Protein AF-A0A927PAG2-F1 (afdb_monomer_lite)

Radius of gyration: 17.18 Å; chains: 1; bounding box: 37×50×42 Å

Structure (mmCIF, N/CA/C/O backbone):
data_AF-A0A927PAG2-F1
#
_entry.id   AF-A0A927PAG2-F1
#
loop_
_atom_site.group_PDB
_atom_site.id
_atom_site.type_symbol
_atom_site.label_atom_id
_atom_site.label_alt_id
_atom_site.label_comp_id
_atom_site.label_asym_id
_atom_site.label_entity_id
_atom_site.label_seq_id
_atom_site.pdbx_PDB_ins_code
_atom_site.Cartn_x
_atom_site.Cartn_y
_atom_site.Cartn_z
_atom_site.occupancy
_atom_site.B_iso_or_equiv
_atom_site.auth_seq_id
_atom_site.auth_comp_id
_atom_site.auth_asym_id
_atom_site.auth_atom_id
_atom_site.pdbx_PDB_model_num
ATOM 1 N N . MET A 1 1 ? -18.375 38.732 17.993 1.00 46.22 1 MET A N 1
ATOM 2 C CA . MET A 1 1 ? -18.630 37.890 16.805 1.00 46.22 1 MET A CA 1
ATOM 3 C C . MET A 1 1 ? -19.166 36.560 17.308 1.00 46.22 1 MET A C 1
ATOM 5 O O . MET A 1 1 ? -18.571 36.060 18.254 1.00 46.22 1 MET A O 1
ATOM 9 N N . PRO A 1 2 ? -20.287 36.028 16.794 1.00 47.12 2 PRO A N 1
ATOM 10 C CA . PRO A 1 2 ? -20.729 34.692 17.187 1.00 47.12 2 PRO A CA 1
ATOM 11 C C . PRO A 1 2 ? -19.683 33.668 16.724 1.00 47.12 2 PRO A C 1
ATOM 13 O O . PRO A 1 2 ? -19.288 33.690 15.557 1.00 47.12 2 PRO A O 1
ATOM 16 N N . SER A 1 3 ? -19.194 32.823 17.635 1.00 44.41 3 SER A N 1
ATOM 17 C CA . SER A 1 3 ? -18.311 31.715 17.271 1.00 44.41 3 SER A CA 1
ATOM 18 C C . SER A 1 3 ? -19.148 30.640 16.580 1.00 44.41 3 SER A C 1
ATOM 20 O O . SER A 1 3 ? -20.157 30.169 17.104 1.00 44.41 3 SER A O 1
ATOM 22 N N . VAL A 1 4 ? -18.775 30.293 15.351 1.00 51.62 4 VAL A N 1
ATOM 23 C CA . VAL A 1 4 ? -19.370 29.160 14.642 1.00 51.62 4 VAL A CA 1
ATOM 24 C C . VAL A 1 4 ? -18.601 27.922 15.080 1.00 51.62 4 VAL A C 1
ATOM 26 O O . VAL A 1 4 ? -17.469 27.709 14.656 1.00 51.62 4 VAL A O 1
ATOM 29 N N . THR A 1 5 ? -19.196 27.112 15.953 1.00 48.25 5 THR A N 1
ATOM 30 C CA . THR A 1 5 ? -18.641 25.802 16.298 1.00 48.25 5 THR A CA 1
ATOM 31 C C . THR A 1 5 ? -18.959 24.825 15.170 1.00 48.25 5 THR A C 1
ATOM 33 O O . THR A 1 5 ? -20.115 24.455 14.968 1.00 48.25 5 THR A O 1
ATOM 36 N N . PHE A 1 6 ? -17.939 24.408 14.420 1.00 51.38 6 PHE A N 1
ATOM 37 C CA . PHE A 1 6 ? -18.077 23.314 13.462 1.00 51.38 6 PHE A CA 1
ATOM 38 C C . PHE A 1 6 ? -18.292 22.004 14.226 1.00 51.38 6 PHE A C 1
ATOM 40 O O . PHE A 1 6 ? -17.415 21.556 14.964 1.00 51.38 6 PHE A O 1
ATOM 47 N N . ILE A 1 7 ? -19.466 21.398 14.056 1.00 54.44 7 ILE A N 1
ATOM 48 C CA . ILE A 1 7 ? -19.742 20.033 14.498 1.00 54.44 7 ILE A CA 1
ATOM 49 C C . ILE A 1 7 ? -19.591 19.157 13.251 1.00 54.44 7 ILE A C 1
ATOM 51 O O . ILE A 1 7 ? -20.403 19.293 12.331 1.00 54.44 7 ILE A O 1
ATOM 55 N N . PRO A 1 8 ? -18.563 18.293 13.169 1.00 51.72 8 PRO A N 1
ATOM 56 C CA . PRO A 1 8 ? -18.460 17.334 12.080 1.00 51.72 8 PRO A CA 1
ATOM 57 C C . PRO A 1 8 ? -19.728 16.481 12.048 1.00 51.72 8 PRO A C 1
ATOM 59 O O . PRO A 1 8 ? -20.196 16.036 13.096 1.00 51.72 8 PRO A O 1
ATOM 62 N N . ALA A 1 9 ? -20.281 16.233 10.860 1.00 52.88 9 ALA A N 1
ATOM 63 C CA . ALA A 1 9 ? -21.516 15.459 10.724 1.00 52.88 9 ALA A CA 1
ATOM 64 C C . ALA A 1 9 ? -21.400 14.042 11.326 1.00 52.88 9 ALA A C 1
ATOM 66 O O . ALA A 1 9 ? -22.413 13.463 11.713 1.00 52.88 9 ALA A O 1
ATOM 67 N N . LYS A 1 10 ? -20.175 13.500 11.412 1.00 56.06 10 LYS A N 1
ATOM 68 C CA . LYS A 1 10 ? -19.829 12.213 12.028 1.00 56.06 10 LYS A CA 1
ATOM 69 C C . LYS A 1 10 ? -18.430 12.300 12.664 1.00 56.06 10 LYS A C 1
ATOM 71 O O . LYS A 1 10 ? -17.603 13.068 12.165 1.00 56.06 10 LYS A O 1
ATOM 76 N N . PRO A 1 11 ? -18.141 11.565 13.754 1.00 55.91 11 PRO A N 1
ATOM 77 C CA . PRO A 1 11 ? -16.798 11.518 14.323 1.00 55.91 11 PRO A CA 1
ATOM 78 C C . PRO A 1 11 ? -15.784 11.062 13.264 1.00 55.91 11 PRO A C 1
ATOM 80 O O . PRO A 1 11 ? -16.007 10.091 12.550 1.00 55.91 11 PRO A O 1
ATOM 83 N N . HIS A 1 12 ? -14.689 11.810 13.132 1.00 61.59 12 HIS A N 1
ATOM 84 C CA . HIS A 1 12 ? -13.572 11.465 12.256 1.00 61.59 12 HIS A CA 1
ATOM 85 C C . HIS A 1 12 ? -12.580 10.597 13.034 1.00 61.59 12 HIS A C 1
ATOM 87 O O . HIS A 1 12 ? -12.056 11.020 14.068 1.00 61.59 12 HIS A O 1
ATOM 93 N N . PHE A 1 13 ? -12.305 9.403 12.517 1.00 69.12 13 PHE A N 1
ATOM 94 C CA . PHE A 1 13 ? -11.390 8.432 13.103 1.00 69.12 13 PHE A CA 1
ATOM 95 C C . PHE A 1 13 ? -10.046 8.520 12.407 1.00 69.12 13 PHE A C 1
ATOM 97 O O . PHE A 1 13 ? -9.929 8.225 11.220 1.00 69.12 13 PHE A O 1
ATOM 104 N N . HIS A 1 14 ? -9.022 8.944 13.139 1.00 71.56 14 HIS A N 1
ATOM 105 C CA . HIS A 1 14 ? -7.668 8.971 12.612 1.00 71.56 14 HIS A CA 1
ATOM 106 C C . HIS A 1 14 ? -6.971 7.650 12.917 1.00 71.56 14 HIS A C 1
ATOM 108 O O . HIS A 1 14 ? -6.829 7.265 14.081 1.00 71.56 14 HIS A O 1
ATOM 114 N N . VAL A 1 15 ? -6.544 6.954 11.869 1.00 74.50 15 VAL A N 1
ATOM 115 C CA . VAL A 1 15 ? -5.790 5.707 12.010 1.00 74.50 15 VAL A CA 1
ATOM 116 C C . VAL A 1 15 ? -4.383 6.056 12.464 1.00 74.50 15 VAL A C 1
ATOM 118 O O . VAL A 1 15 ? -3.738 6.928 11.882 1.00 74.50 15 VAL A O 1
ATOM 121 N N . LYS A 1 16 ? -3.885 5.392 13.511 1.00 76.06 16 LYS A N 1
ATOM 122 C CA . LYS A 1 16 ? -2.494 5.579 13.920 1.00 76.06 16 LYS A CA 1
ATOM 123 C C . LYS A 1 16 ? -1.538 5.160 12.814 1.00 76.06 16 LYS A C 1
ATOM 125 O O . LYS A 1 16 ? -1.770 4.193 12.092 1.00 76.06 16 LYS A O 1
ATOM 130 N N . ARG A 1 17 ? -0.417 5.875 12.755 1.00 76.75 17 ARG A N 1
ATOM 131 C CA . ARG A 1 17 ? 0.703 5.596 11.854 1.00 76.75 17 ARG A CA 1
ATOM 132 C C . ARG A 1 17 ? 1.068 4.115 11.836 1.00 76.75 17 ARG A C 1
ATOM 134 O O . ARG A 1 17 ? 1.115 3.537 10.761 1.00 76.75 17 ARG A O 1
ATOM 141 N N . ASP A 1 18 ? 1.261 3.521 13.006 1.00 79.94 18 ASP A N 1
ATOM 142 C CA . ASP A 1 18 ? 1.789 2.160 13.127 1.00 79.94 18 ASP A CA 1
ATOM 143 C C . ASP A 1 18 ? 0.835 1.113 12.546 1.00 79.94 18 ASP A C 1
ATOM 145 O O . ASP A 1 18 ? 1.286 0.184 11.891 1.00 79.94 18 ASP A O 1
ATOM 149 N N . VAL A 1 19 ? -0.482 1.310 12.680 1.00 84.75 19 VAL A N 1
ATOM 150 C CA . VAL A 1 19 ? -1.494 0.435 12.060 1.00 84.75 19 VAL A CA 1
ATOM 151 C C . VAL A 1 19 ? -1.417 0.524 10.536 1.00 84.75 19 VAL A C 1
ATOM 153 O O . VAL A 1 19 ? -1.456 -0.488 9.842 1.00 84.75 19 VAL A O 1
ATOM 156 N N . PHE A 1 20 ? -1.267 1.737 9.999 1.00 85.38 20 PHE A N 1
ATOM 157 C CA . PHE A 1 20 ? -1.127 1.937 8.558 1.00 85.38 20 PHE A CA 1
ATOM 158 C C . PHE A 1 20 ? 0.160 1.301 8.013 1.00 85.38 20 PHE A C 1
ATOM 160 O O . PHE A 1 20 ? 0.127 0.609 6.997 1.00 85.38 20 PHE A O 1
ATOM 167 N N . VAL A 1 21 ? 1.282 1.515 8.705 1.00 84.56 21 VAL A N 1
ATOM 168 C CA . VAL A 1 21 ? 2.587 0.925 8.377 1.00 84.56 21 VAL A CA 1
ATOM 169 C C . VAL A 1 21 ? 2.506 -0.601 8.427 1.00 84.56 21 VAL A C 1
ATOM 171 O O . VAL A 1 21 ? 2.890 -1.254 7.463 1.00 84.56 21 VAL A O 1
ATOM 174 N N . GLN A 1 22 ? 1.923 -1.164 9.491 1.00 88.81 22 GLN A N 1
ATOM 175 C CA . GLN A 1 22 ? 1.732 -2.605 9.655 1.00 88.81 22 GLN A CA 1
ATOM 176 C C . GLN A 1 22 ? 0.965 -3.207 8.475 1.00 88.81 22 GLN A C 1
ATOM 178 O O . GLN A 1 22 ? 1.364 -4.249 7.959 1.00 88.81 22 GLN A O 1
ATOM 183 N N . ILE A 1 23 ? -0.111 -2.558 8.018 1.00 91.50 23 ILE A N 1
ATOM 184 C CA . ILE A 1 23 ? -0.876 -3.031 6.859 1.00 91.50 23 ILE A CA 1
ATOM 185 C C . ILE A 1 23 ? -0.013 -3.040 5.601 1.00 91.50 23 ILE A C 1
ATOM 187 O O . ILE A 1 23 ? 0.005 -4.041 4.890 1.00 91.50 23 ILE A O 1
ATOM 191 N N . VAL A 1 24 ? 0.708 -1.948 5.326 1.00 90.31 24 VAL A N 1
ATOM 192 C CA . VAL A 1 24 ? 1.559 -1.849 4.132 1.00 90.31 24 VAL A CA 1
ATOM 193 C C . VAL A 1 24 ? 2.692 -2.878 4.163 1.00 90.31 24 VAL A C 1
ATOM 195 O O . VAL A 1 24 ? 2.959 -3.520 3.149 1.00 90.31 24 VAL A O 1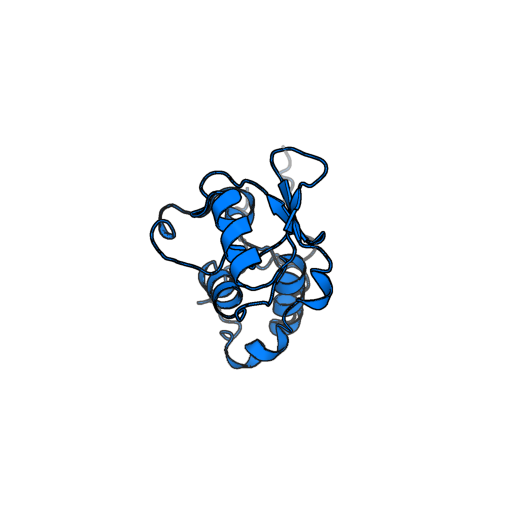
ATOM 198 N N . ASP A 1 25 ? 3.314 -3.093 5.319 1.00 91.50 25 ASP A N 1
ATOM 199 C CA . ASP A 1 25 ? 4.381 -4.082 5.471 1.00 91.50 25 ASP A CA 1
ATOM 200 C C . ASP A 1 25 ? 3.874 -5.522 5.372 1.00 91.50 25 ASP A C 1
ATOM 202 O O . ASP A 1 25 ? 4.620 -6.396 4.928 1.00 91.50 25 ASP A O 1
ATOM 206 N N . SER A 1 26 ? 2.604 -5.756 5.707 1.00 94.94 26 SER A N 1
ATOM 207 C CA . SER A 1 26 ? 1.962 -7.071 5.608 1.00 94.94 26 SER A CA 1
ATOM 208 C C . SER A 1 26 ? 1.526 -7.438 4.186 1.00 94.94 26 SER A C 1
ATOM 210 O O . SER A 1 26 ? 1.171 -8.589 3.945 1.00 94.94 26 SER A O 1
ATOM 212 N N . ILE A 1 27 ? 1.549 -6.501 3.229 1.00 95.81 27 ILE A N 1
ATOM 213 C CA . ILE A 1 27 ? 1.247 -6.818 1.827 1.00 95.81 27 ILE A CA 1
ATOM 214 C C . ILE A 1 27 ? 2.356 -7.725 1.287 1.00 95.81 27 ILE A C 1
ATOM 216 O O . ILE A 1 27 ? 3.512 -7.314 1.343 1.00 95.81 27 ILE A O 1
ATOM 220 N N . PRO A 1 28 ? 2.069 -8.920 0.748 1.00 96.75 28 PRO A N 1
ATOM 221 C CA . PRO A 1 28 ? 3.111 -9.832 0.281 1.00 96.75 28 PRO A CA 1
ATOM 222 C C . PRO A 1 28 ? 3.755 -9.374 -1.047 1.00 96.75 28 PRO A C 1
ATOM 224 O O . PRO A 1 28 ? 3.168 -8.563 -1.769 1.00 96.75 28 PRO A O 1
ATOM 227 N N . PRO A 1 29 ? 4.947 -9.896 -1.408 1.00 96.94 29 PRO A N 1
ATOM 228 C CA . PRO A 1 29 ? 5.584 -9.608 -2.696 1.00 96.94 29 PRO A CA 1
ATOM 229 C C . PRO A 1 29 ? 4.674 -9.914 -3.893 1.00 96.94 29 PRO A C 1
ATOM 231 O O . PRO A 1 29 ? 3.998 -10.944 -3.916 1.00 96.94 29 PRO A O 1
ATOM 234 N N . GLY A 1 30 ? 4.663 -9.026 -4.891 1.00 96.56 30 GLY A N 1
ATOM 235 C CA . GLY A 1 30 ? 3.825 -9.160 -6.090 1.00 96.56 30 GLY A CA 1
ATOM 236 C C . GLY A 1 30 ? 2.356 -8.790 -5.865 1.00 96.56 30 GLY A C 1
ATOM 237 O O . GLY A 1 30 ? 1.521 -8.953 -6.763 1.00 96.56 30 GLY A O 1
ATOM 238 N N . LYS A 1 31 ? 2.017 -8.302 -4.666 1.00 98.06 31 LYS A N 1
ATOM 239 C CA . LYS A 1 31 ? 0.705 -7.751 -4.341 1.00 98.06 31 LYS A CA 1
ATOM 240 C C . LYS A 1 31 ? 0.795 -6.267 -4.022 1.00 98.06 31 LYS A C 1
ATOM 242 O O . LYS A 1 31 ? 1.822 -5.744 -3.602 1.00 98.06 31 LYS A O 1
ATOM 247 N N . LEU A 1 32 ? -0.328 -5.592 -4.229 1.00 97.00 32 LEU A N 1
ATOM 248 C CA . LEU A 1 32 ? -0.476 -4.152 -4.077 1.00 97.00 32 LEU A CA 1
ATOM 249 C C . LEU A 1 32 ? -1.632 -3.824 -3.144 1.00 97.00 32 LEU A C 1
ATOM 251 O O . LEU A 1 32 ? -2.533 -4.629 -2.911 1.00 97.00 32 LEU A O 1
ATOM 255 N N . THR A 1 33 ? -1.638 -2.587 -2.672 1.00 95.19 33 THR A N 1
ATOM 256 C CA . THR A 1 33 ? -2.786 -1.996 -1.991 1.00 95.19 33 THR A CA 1
ATOM 257 C C . THR A 1 33 ? -2.963 -0.541 -2.410 1.00 95.19 33 THR A C 1
ATOM 259 O O . THR A 1 33 ? -2.080 0.062 -3.030 1.00 95.19 33 THR A O 1
ATOM 262 N N . THR A 1 34 ? -4.116 0.033 -2.077 1.00 91.88 34 THR A N 1
ATOM 263 C CA . THR A 1 34 ? -4.390 1.460 -2.259 1.00 91.88 34 THR A CA 1
ATOM 264 C C . THR A 1 34 ? -4.873 2.075 -0.951 1.00 91.88 34 THR A C 1
ATOM 266 O O . THR A 1 34 ? -5.408 1.364 -0.094 1.00 91.88 34 THR A O 1
ATOM 269 N N . PRO A 1 35 ? -4.739 3.400 -0.783 1.00 86.62 35 PRO A N 1
ATOM 270 C CA . PRO A 1 35 ? -5.302 4.080 0.375 1.00 86.62 35 PRO A CA 1
ATOM 271 C C . PRO A 1 35 ? -6.803 3.805 0.564 1.00 86.62 35 PRO A C 1
ATOM 273 O O . PRO A 1 35 ? -7.259 3.603 1.682 1.00 86.62 35 PRO A O 1
ATOM 276 N N . GLU A 1 36 ? -7.574 3.729 -0.519 1.00 86.56 36 GLU A N 1
ATOM 277 C CA . GLU A 1 36 ? -9.014 3.447 -0.488 1.00 86.56 36 GLU A CA 1
ATOM 278 C C . GLU A 1 36 ? -9.308 2.027 -0.014 1.00 86.56 36 GLU A C 1
ATOM 280 O O . GLU A 1 36 ? -10.235 1.840 0.770 1.00 86.56 36 GLU A O 1
ATOM 285 N N . ALA A 1 37 ? -8.518 1.040 -0.449 1.00 91.38 37 ALA A N 1
ATOM 286 C CA . ALA A 1 37 ? -8.651 -0.330 0.035 1.00 91.38 37 ALA A CA 1
ATOM 287 C C . ALA A 1 37 ? -8.385 -0.398 1.546 1.00 91.38 37 ALA A C 1
ATOM 289 O O . ALA A 1 37 ? -9.159 -1.008 2.280 1.00 91.38 37 ALA A O 1
ATOM 290 N N . ILE A 1 38 ? -7.346 0.299 2.021 1.00 90.44 38 ILE A N 1
ATOM 291 C CA . ILE A 1 38 ? -7.013 0.388 3.448 1.00 90.44 38 ILE A CA 1
ATOM 292 C C . ILE A 1 38 ? -8.130 1.088 4.236 1.00 90.44 38 ILE A C 1
ATOM 294 O O . ILE A 1 38 ? -8.541 0.584 5.278 1.00 90.44 38 ILE A O 1
ATOM 298 N N . ILE A 1 39 ? -8.661 2.213 3.740 1.00 86.50 39 ILE A N 1
ATOM 299 C CA . ILE A 1 39 ? -9.792 2.921 4.366 1.00 86.50 39 ILE A CA 1
ATOM 300 C C . ILE A 1 39 ? -11.012 2.011 4.461 1.00 86.50 39 ILE A C 1
ATOM 302 O O . ILE A 1 39 ? -11.612 1.926 5.529 1.00 86.50 39 ILE A O 1
ATOM 306 N N . ALA A 1 40 ? -11.374 1.331 3.371 1.00 89.44 40 ALA A N 1
ATOM 307 C CA . ALA A 1 40 ? -12.531 0.444 3.337 1.00 89.44 40 ALA A CA 1
ATOM 308 C C . ALA A 1 40 ? -12.369 -0.729 4.312 1.00 89.44 40 ALA A C 1
ATOM 310 O O . ALA A 1 40 ? -13.282 -1.018 5.081 1.00 89.44 40 ALA A O 1
ATOM 311 N N . PHE A 1 41 ? -11.190 -1.353 4.331 1.00 92.00 41 PHE A N 1
ATOM 312 C CA . PHE A 1 41 ? -10.872 -2.428 5.265 1.00 92.00 41 PHE A CA 1
ATOM 313 C C . PHE A 1 41 ? -10.982 -1.973 6.722 1.00 92.00 41 PHE A C 1
ATOM 315 O O . PHE A 1 41 ? -11.660 -2.615 7.516 1.00 92.00 41 PHE A O 1
ATOM 322 N N . LEU A 1 42 ? -10.360 -0.848 7.077 1.00 88.00 42 LEU A N 1
ATOM 323 C CA . LEU A 1 42 ? -10.387 -0.336 8.447 1.00 88.00 42 LEU A CA 1
ATOM 324 C C . LEU A 1 42 ? -11.789 0.132 8.860 1.00 88.00 42 LEU A C 1
ATOM 326 O O . LEU A 1 42 ? -12.160 0.013 10.027 1.00 88.00 42 LEU A O 1
ATOM 330 N N . SER A 1 43 ? -12.563 0.659 7.907 1.00 86.12 43 SER A N 1
ATOM 331 C CA . SER A 1 43 ? -13.943 1.106 8.109 1.00 86.12 43 SER A CA 1
ATOM 332 C C . SER A 1 43 ? -14.821 -0.069 8.509 1.00 86.12 43 SER A C 1
ATOM 334 O O . SER A 1 43 ? -15.525 0.003 9.516 1.00 86.12 43 SER A O 1
ATOM 336 N N . ASP A 1 44 ? -14.699 -1.178 7.782 1.00 89.31 44 ASP A N 1
ATOM 337 C CA . ASP A 1 44 ? -15.384 -2.424 8.101 1.00 89.31 44 ASP A CA 1
ATOM 338 C C . ASP A 1 44 ? -14.871 -3.045 9.410 1.00 89.31 44 ASP A C 1
ATOM 340 O O . ASP A 1 44 ? -15.662 -3.389 10.288 1.00 89.31 44 ASP A O 1
ATOM 344 N N . LEU A 1 45 ? -13.548 -3.115 9.590 1.00 87.75 45 LEU A N 1
ATOM 345 C CA . 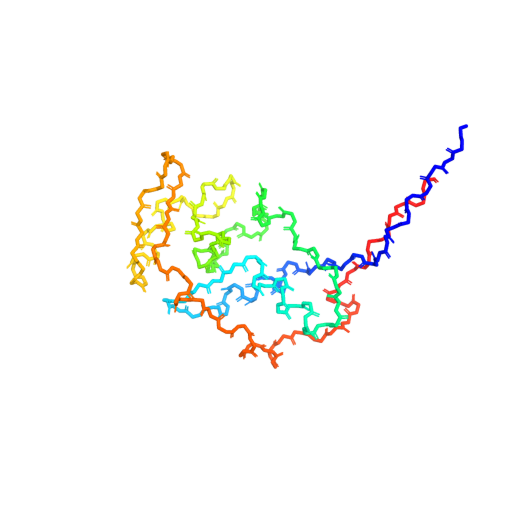LEU A 1 45 ? -12.913 -3.709 10.767 1.00 87.75 45 LEU A CA 1
ATOM 346 C C . LEU A 1 45 ? -13.355 -3.046 12.079 1.00 87.75 45 LEU A C 1
ATOM 348 O O . LEU A 1 45 ? -13.566 -3.731 13.080 1.00 87.75 45 LEU A O 1
ATOM 352 N N . TYR A 1 46 ? -13.480 -1.717 12.087 1.00 84.56 46 TYR A N 1
ATOM 353 C CA . TYR A 1 46 ? -13.784 -0.942 13.293 1.00 84.56 46 TYR A CA 1
ATOM 354 C C . TYR A 1 46 ? -15.228 -0.447 13.376 1.00 84.56 46 TYR A C 1
ATOM 356 O O . TYR A 1 46 ? -15.597 0.164 14.390 1.00 84.56 46 TYR A O 1
ATOM 364 N N . GLY A 1 47 ? -16.038 -0.721 12.350 1.00 83.25 47 GLY A N 1
ATOM 365 C CA . GLY A 1 47 ? -17.416 -0.255 12.241 1.00 83.25 47 GLY A CA 1
ATOM 366 C C . GLY A 1 47 ? -17.517 1.269 12.181 1.00 83.25 47 GLY A C 1
ATOM 367 O O . GLY A 1 47 ? -18.368 1.837 12.861 1.00 83.25 47 GLY A O 1
ATOM 368 N N . GLU A 1 48 ? -16.627 1.928 11.431 1.00 79.44 48 GLU A N 1
ATOM 369 C CA . GLU A 1 48 ? -16.549 3.391 11.345 1.00 79.44 48 GLU A CA 1
ATOM 370 C C . GLU A 1 48 ? -16.690 3.912 9.920 1.00 79.44 48 GLU A C 1
ATOM 372 O O . GLU A 1 48 ? -15.930 3.536 9.037 1.00 79.44 48 GLU A O 1
ATOM 377 N N . GLU A 1 49 ? -17.611 4.849 9.689 1.00 67.12 49 GLU A N 1
ATOM 378 C CA . GLU A 1 49 ? -17.869 5.400 8.347 1.00 67.12 49 GLU A CA 1
ATOM 379 C C . GLU A 1 49 ? -16.852 6.467 7.906 1.00 67.12 49 GLU A C 1
ATOM 381 O O . GLU A 1 49 ? -16.737 6.753 6.715 1.00 67.12 49 GLU A O 1
ATOM 386 N N . CYS A 1 50 ? -16.129 7.094 8.841 1.00 62.91 50 CYS A N 1
ATOM 387 C CA . CYS A 1 50 ? -15.239 8.220 8.545 1.00 62.91 50 CYS A CA 1
ATOM 388 C C . CYS A 1 50 ? -13.820 7.968 9.050 1.00 62.91 50 CYS A C 1
ATOM 390 O O . CYS A 1 50 ? -13.448 8.414 10.134 1.00 62.91 50 CYS A O 1
ATOM 392 N N . ILE A 1 51 ? -13.012 7.298 8.228 1.00 71.00 51 ILE A N 1
ATOM 393 C CA . ILE A 1 51 ? -11.593 7.068 8.499 1.00 71.00 51 ILE A CA 1
ATOM 394 C C . ILE A 1 51 ? -10.722 8.063 7.733 1.00 71.00 51 ILE A C 1
ATOM 396 O O . ILE A 1 51 ? -10.787 8.173 6.511 1.00 71.00 51 ILE A O 1
ATOM 400 N N . SER A 1 52 ? -9.868 8.768 8.469 1.00 68.62 52 SER A N 1
ATOM 401 C CA . SER A 1 52 ? -8.771 9.568 7.937 1.00 68.62 52 SER A CA 1
ATOM 402 C C . SER A 1 52 ? -7.492 8.740 8.002 1.00 68.62 52 SER A C 1
ATOM 404 O O . SER A 1 52 ? -7.048 8.330 9.078 1.00 68.62 52 SER A O 1
ATOM 406 N N . ILE A 1 53 ? -6.893 8.516 6.833 1.00 67.44 53 ILE A N 1
ATOM 407 C CA . ILE A 1 53 ? -5.489 8.120 6.750 1.00 67.44 53 ILE A CA 1
ATOM 408 C C . ILE A 1 53 ? -4.644 9.331 7.166 1.00 67.44 53 ILE A C 1
ATOM 410 O O . ILE A 1 53 ? -5.006 10.462 6.827 1.00 67.44 53 ILE A O 1
ATOM 414 N N . PRO A 1 54 ? -3.524 9.118 7.866 1.00 64.56 54 PRO A N 1
ATOM 415 C CA . PRO A 1 54 ? -2.587 10.180 8.180 1.00 64.56 54 PRO A CA 1
ATOM 416 C C . PRO A 1 54 ? -2.119 11.011 6.982 1.00 64.56 54 PRO A C 1
ATOM 418 O O . PRO A 1 54 ? -1.692 10.470 5.962 1.00 64.56 54 PRO A O 1
ATOM 421 N N . ASP A 1 55 ? -2.081 12.336 7.152 1.00 57.31 55 ASP A N 1
ATOM 422 C CA . ASP A 1 55 ? -1.611 13.292 6.134 1.00 57.31 55 ASP A CA 1
ATOM 423 C C . ASP A 1 55 ? -0.175 13.005 5.651 1.00 57.31 55 ASP A C 1
ATOM 425 O O . ASP A 1 55 ? 0.206 13.376 4.535 1.00 57.31 55 ASP A O 1
ATOM 429 N N . PHE A 1 56 ? 0.623 12.302 6.465 1.00 58.06 56 PHE A N 1
ATOM 430 C CA . PHE A 1 56 ? 1.995 11.902 6.143 1.00 58.06 56 PHE A CA 1
ATOM 431 C C . PHE A 1 56 ? 2.066 10.981 4.910 1.00 58.06 56 PHE A C 1
ATOM 433 O O . PHE A 1 56 ? 3.037 11.032 4.159 1.00 58.06 56 PHE A O 1
ATOM 440 N N . VAL A 1 57 ? 1.014 10.197 4.642 1.00 56.81 57 VAL A N 1
ATOM 441 C CA . VAL A 1 57 ? 0.943 9.292 3.479 1.00 56.81 57 VAL A CA 1
ATOM 442 C C . VAL A 1 57 ? 0.949 10.069 2.158 1.00 56.81 57 VAL A C 1
ATOM 444 O O . VAL A 1 57 ? 1.432 9.567 1.145 1.00 56.81 57 VAL A O 1
ATOM 447 N N . TYR A 1 58 ? 0.467 11.314 2.174 1.00 53.62 58 TYR A N 1
ATOM 448 C CA . TYR A 1 58 ? 0.319 12.142 0.976 1.00 53.62 58 TYR A CA 1
ATOM 449 C C . TYR A 1 58 ? 1.295 13.313 0.897 1.00 53.62 58 TYR A C 1
ATOM 451 O O . TYR A 1 58 ? 1.496 13.858 -0.187 1.00 53.62 58 TYR A O 1
ATOM 459 N N . THR A 1 59 ? 1.887 13.731 2.019 1.00 52.19 59 THR A N 1
ATOM 460 C CA . THR A 1 59 ? 2.625 15.003 2.067 1.00 52.19 59 THR A CA 1
ATOM 461 C C . THR A 1 59 ? 4.068 14.880 2.542 1.00 52.19 59 THR A C 1
ATOM 463 O O . THR A 1 59 ? 4.914 15.614 2.026 1.00 52.19 59 THR A O 1
ATOM 466 N N . ARG A 1 60 ? 4.366 13.980 3.490 1.00 54.81 60 ARG A N 1
ATOM 467 C CA . ARG A 1 60 ? 5.698 13.770 4.083 1.00 54.81 60 ARG A CA 1
ATOM 468 C C . ARG A 1 60 ? 5.728 12.433 4.810 1.00 54.81 60 ARG A C 1
ATOM 470 O O . ARG A 1 60 ? 5.059 12.334 5.827 1.00 54.81 60 ARG A O 1
ATOM 477 N N . ILE A 1 61 ? 6.529 11.455 4.393 1.00 54.94 61 ILE A N 1
ATOM 478 C CA . ILE A 1 61 ? 6.892 10.386 5.334 1.00 54.94 61 ILE A CA 1
ATOM 479 C C . ILE A 1 61 ? 7.826 11.025 6.371 1.00 54.94 61 ILE A C 1
ATOM 481 O O . ILE A 1 61 ? 8.778 11.715 6.013 1.00 54.94 61 ILE A O 1
ATOM 485 N N . ASP A 1 62 ? 7.445 10.915 7.643 1.00 53.34 62 ASP A N 1
ATOM 486 C CA . ASP A 1 62 ? 8.108 11.561 8.782 1.00 53.34 62 ASP A CA 1
ATOM 487 C C . ASP A 1 62 ? 9.600 11.188 8.831 1.00 53.34 62 ASP A C 1
ATOM 489 O O . ASP A 1 62 ? 9.965 10.059 8.504 1.00 53.34 62 ASP A O 1
ATOM 493 N N . GLU A 1 63 ? 10.458 12.098 9.296 1.00 51.94 63 GLU A N 1
ATOM 494 C CA . GLU A 1 63 ? 11.870 11.804 9.582 1.00 51.94 63 GLU A CA 1
ATOM 495 C C . GLU A 1 63 ? 12.004 10.637 10.574 1.00 51.94 63 GLU A C 1
ATOM 497 O O . GLU A 1 63 ? 12.961 9.876 10.505 1.00 51.94 63 GLU A O 1
ATOM 502 N N . ALA A 1 64 ? 11.002 10.425 11.436 1.00 51.78 64 ALA A N 1
ATOM 503 C CA . ALA A 1 64 ? 10.927 9.269 12.332 1.00 51.78 64 ALA A CA 1
ATOM 504 C C . ALA A 1 64 ? 10.782 7.908 11.615 1.00 51.78 64 ALA A C 1
ATOM 506 O O . ALA A 1 64 ? 11.085 6.875 12.203 1.00 51.78 64 ALA A O 1
ATOM 507 N N . LEU A 1 65 ? 10.307 7.898 10.365 1.00 56.34 65 LEU A N 1
ATOM 508 C CA . LEU A 1 65 ? 10.271 6.717 9.494 1.00 56.34 65 LEU A CA 1
ATOM 509 C C . LEU A 1 65 ? 11.466 6.695 8.523 1.00 56.34 65 LEU A C 1
ATOM 511 O O . LEU A 1 65 ? 11.654 5.724 7.789 1.00 56.34 65 LEU A O 1
ATOM 515 N N . ALA A 1 66 ? 12.279 7.756 8.491 1.00 53.34 66 ALA A N 1
ATOM 516 C CA . ALA A 1 66 ? 13.467 7.802 7.657 1.00 53.34 66 ALA A CA 1
ATOM 517 C C . ALA A 1 66 ? 14.509 6.809 8.191 1.00 53.34 66 ALA A C 1
ATOM 519 O O . ALA A 1 66 ? 14.925 6.869 9.345 1.00 53.34 66 ALA A O 1
ATOM 520 N N . GLY A 1 67 ? 14.931 5.882 7.331 1.00 55.50 67 GLY A N 1
ATOM 521 C CA . GLY A 1 67 ? 15.902 4.840 7.673 1.00 55.50 67 GLY A CA 1
ATOM 522 C C . GLY A 1 67 ? 15.295 3.511 8.128 1.00 55.50 67 GLY A C 1
ATOM 523 O O . GLY A 1 67 ? 16.052 2.556 8.286 1.00 55.50 67 GLY A O 1
ATOM 524 N N . VAL A 1 68 ? 13.968 3.412 8.280 1.00 64.88 68 VAL A N 1
ATOM 525 C CA . VAL A 1 68 ? 13.279 2.123 8.440 1.00 64.88 68 VAL A CA 1
ATOM 526 C C . VAL A 1 68 ? 12.730 1.688 7.087 1.00 64.88 68 VAL A C 1
ATO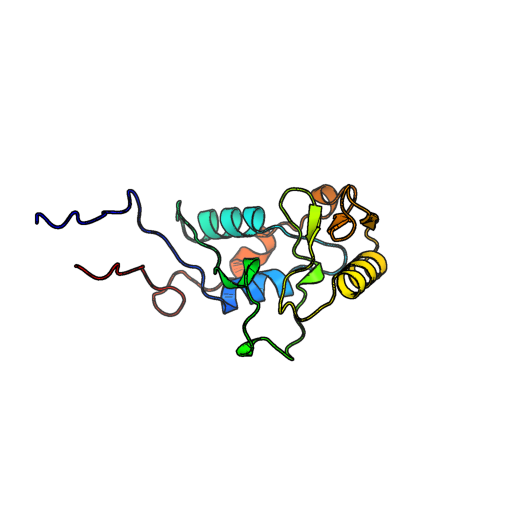M 528 O O . VAL A 1 68 ? 12.017 2.434 6.411 1.00 64.88 68 VAL A O 1
ATOM 531 N N . GLU A 1 69 ? 13.123 0.489 6.667 1.00 71.06 69 GLU A N 1
ATOM 532 C CA . GLU A 1 69 ? 12.707 -0.080 5.394 1.00 71.06 69 GLU A CA 1
ATOM 533 C C . GLU A 1 69 ? 11.285 -0.638 5.516 1.00 71.06 69 GLU A C 1
ATOM 535 O O . GLU A 1 69 ? 11.042 -1.573 6.272 1.00 71.06 69 GLU A O 1
ATOM 540 N N . HIS A 1 70 ? 10.351 -0.043 4.781 1.00 83.19 70 HIS A N 1
ATOM 541 C CA . HIS A 1 70 ? 8.943 -0.435 4.745 1.00 83.19 70 HIS A CA 1
ATOM 542 C C . HIS A 1 70 ? 8.527 -0.665 3.295 1.00 83.19 70 HIS A C 1
ATOM 544 O O . HIS A 1 70 ? 9.064 -0.030 2.380 1.00 83.19 70 HIS A O 1
ATOM 550 N N . ASN A 1 71 ? 7.501 -1.484 3.072 1.00 88.25 71 ASN A N 1
ATOM 551 C CA . ASN A 1 71 ? 7.076 -1.931 1.740 1.00 88.25 71 ASN A CA 1
ATOM 552 C C . ASN A 1 71 ? 6.259 -0.876 0.965 1.00 88.25 71 ASN A C 1
ATOM 554 O O . ASN A 1 71 ? 5.326 -1.182 0.219 1.00 88.25 71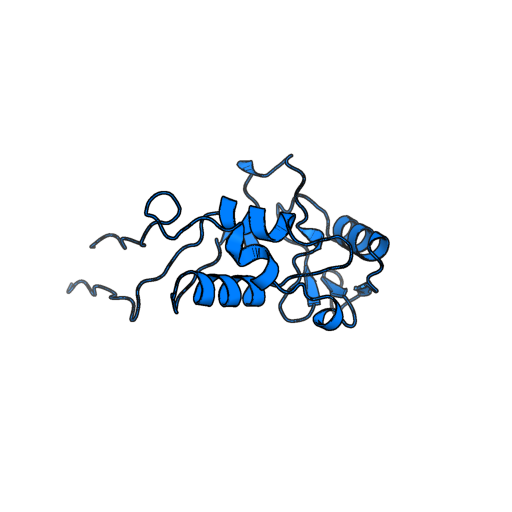 ASN A O 1
ATOM 558 N N . TRP A 1 72 ? 6.613 0.405 1.106 1.00 86.00 72 TRP A N 1
ATOM 559 C CA . TRP A 1 72 ? 5.856 1.538 0.581 1.00 86.00 72 TRP A CA 1
ATOM 560 C C . TRP A 1 72 ? 5.715 1.564 -0.950 1.00 86.00 72 TRP A C 1
ATOM 562 O O . TRP A 1 72 ? 4.847 2.262 -1.481 1.00 86.00 72 TRP A O 1
ATOM 572 N N . TRP A 1 73 ? 6.550 0.829 -1.693 1.00 89.56 73 TRP A N 1
ATOM 573 C CA . TRP A 1 73 ? 6.392 0.705 -3.146 1.00 89.56 73 TRP A CA 1
ATOM 574 C C . TRP A 1 73 ? 5.122 -0.064 -3.535 1.00 89.56 73 TRP A C 1
ATOM 576 O O . TRP A 1 73 ? 4.595 0.206 -4.612 1.00 89.56 73 TRP A O 1
ATOM 586 N N . ARG A 1 74 ? 4.580 -0.914 -2.648 1.00 93.06 74 ARG A N 1
ATOM 587 C CA . ARG A 1 74 ? 3.326 -1.664 -2.851 1.00 93.06 74 ARG A CA 1
ATOM 588 C C . ARG A 1 74 ? 2.062 -0.815 -2.662 1.00 93.06 74 ARG A C 1
ATOM 590 O O . ARG A 1 74 ? 0.971 -1.242 -3.039 1.00 93.06 74 ARG A O 1
ATOM 597 N N . LEU A 1 75 ? 2.194 0.399 -2.115 1.00 90.62 75 LEU A N 1
ATOM 598 C CA . LEU A 1 75 ? 1.106 1.372 -2.016 1.00 90.62 75 LEU A CA 1
ATOM 599 C C . LEU A 1 75 ? 1.022 2.203 -3.305 1.00 90.62 75 LEU A C 1
ATOM 601 O O . LEU A 1 75 ? 1.883 3.047 -3.581 1.00 90.62 75 LEU A O 1
ATOM 605 N N . VAL A 1 76 ? -0.039 1.991 -4.079 1.00 91.12 76 VAL A N 1
ATOM 606 C CA . VAL A 1 76 ? -0.321 2.732 -5.318 1.00 91.12 76 VAL A CA 1
ATOM 607 C C . VAL A 1 76 ? -1.584 3.576 -5.171 1.00 91.12 76 VAL A C 1
ATOM 609 O O . VAL A 1 76 ? -2.418 3.342 -4.299 1.00 91.12 76 VAL A O 1
ATOM 612 N N . SER A 1 77 ? -1.744 4.583 -6.028 1.00 88.44 77 SER A N 1
ATOM 613 C CA . SER A 1 77 ? -2.983 5.367 -6.061 1.00 88.44 77 SER A CA 1
ATOM 614 C C . SER A 1 77 ? -4.188 4.486 -6.442 1.00 88.44 77 SER A C 1
ATOM 616 O O . SER A 1 77 ? -4.004 3.438 -7.068 1.00 88.44 77 SER A O 1
ATOM 618 N N . PRO A 1 78 ? -5.436 4.937 -6.223 1.00 87.56 78 PRO A N 1
ATOM 619 C CA . PRO A 1 78 ? -6.633 4.245 -6.720 1.00 87.56 78 PRO A CA 1
ATOM 620 C C . PRO A 1 78 ? -6.673 4.045 -8.239 1.00 87.56 78 PRO A C 1
ATOM 622 O O . PRO A 1 78 ? -7.573 3.371 -8.726 1.00 87.56 78 PRO A O 1
ATOM 625 N N . ARG A 1 79 ? -5.746 4.637 -9.004 1.00 88.81 79 ARG A N 1
ATOM 626 C CA . ARG A 1 79 ? -5.595 4.461 -10.459 1.00 88.81 79 ARG A CA 1
ATOM 627 C C . ARG A 1 79 ? -4.345 3.652 -10.837 1.00 88.81 79 ARG A C 1
ATOM 629 O O . ARG A 1 79 ? -3.972 3.635 -12.008 1.00 88.81 79 ARG A O 1
ATOM 636 N N . GLY A 1 80 ? -3.679 3.034 -9.862 1.00 90.94 80 GLY A N 1
ATOM 637 C CA . GLY A 1 80 ? -2.435 2.292 -10.064 1.00 90.94 80 GLY A CA 1
ATOM 638 C C . GLY A 1 80 ? -1.221 3.184 -10.325 1.00 90.94 80 GLY A C 1
ATOM 639 O O . GLY A 1 80 ? -0.259 2.733 -10.937 1.00 90.94 80 GLY A O 1
ATOM 640 N N . LEU A 1 81 ? -1.259 4.460 -9.929 1.00 90.81 81 LEU A N 1
ATOM 641 C CA . LEU A 1 81 ? -0.145 5.384 -10.159 1.00 90.81 81 LEU A CA 1
ATOM 642 C C . LEU A 1 81 ? 0.838 5.358 -8.991 1.00 90.81 81 LEU A C 1
ATOM 644 O O . LEU A 1 81 ? 0.422 5.412 -7.831 1.00 90.81 81 LEU A O 1
ATOM 648 N N . ILE A 1 82 ? 2.128 5.399 -9.312 1.00 88.31 82 ILE A N 1
ATOM 649 C CA . ILE A 1 82 ? 3.186 5.803 -8.388 1.00 88.31 82 ILE A CA 1
ATOM 650 C C . ILE A 1 82 ? 3.632 7.221 -8.746 1.00 88.31 82 ILE A C 1
ATOM 652 O O . ILE A 1 82 ? 3.850 7.550 -9.915 1.00 88.31 82 ILE A O 1
ATOM 656 N N . GLN A 1 83 ? 3.716 8.078 -7.734 1.00 78.44 83 GLN A N 1
ATOM 657 C CA . GLN A 1 83 ? 4.085 9.484 -7.875 1.00 78.44 83 GLN A CA 1
ATOM 658 C C . GLN A 1 83 ? 5.356 9.760 -7.080 1.00 78.44 83 GLN A C 1
ATOM 660 O O . GLN A 1 83 ? 5.611 9.110 -6.060 1.00 78.44 83 GLN A O 1
ATOM 665 N N . GLU A 1 84 ? 6.133 10.734 -7.541 1.00 74.06 84 GLU A N 1
ATOM 666 C CA . GLU A 1 84 ? 7.220 11.297 -6.749 1.00 74.06 84 GLU A CA 1
ATOM 667 C C . GLU A 1 84 ? 6.610 12.056 -5.562 1.00 74.06 84 GLU A C 1
ATOM 669 O O . GLU A 1 84 ? 5.903 13.050 -5.739 1.00 74.06 84 GLU A O 1
ATOM 674 N N . ILE A 1 85 ? 6.855 11.562 -4.348 1.00 69.44 85 ILE A N 1
ATOM 675 C CA . ILE A 1 85 ? 6.398 12.185 -3.105 1.00 69.44 85 ILE A CA 1
ATOM 676 C C . ILE A 1 85 ? 7.634 12.747 -2.414 1.00 69.44 85 ILE A C 1
ATOM 678 O O . ILE A 1 85 ? 8.607 12.038 -2.157 1.00 69.44 85 ILE A O 1
ATOM 682 N N . ARG A 1 86 ? 7.605 14.043 -2.102 1.00 62.06 86 ARG A N 1
ATOM 683 C CA . ARG A 1 86 ? 8.712 14.695 -1.402 1.00 62.06 86 ARG A CA 1
ATOM 684 C C . ARG A 1 86 ? 8.894 14.046 -0.023 1.00 62.06 86 ARG A C 1
ATOM 686 O O . ARG A 1 86 ? 7.921 13.893 0.709 1.00 62.06 86 ARG A O 1
ATOM 693 N N . HIS A 1 87 ? 10.136 13.720 0.336 1.00 62.94 87 HIS A N 1
ATOM 694 C CA . HIS A 1 87 ? 10.494 13.033 1.590 1.00 62.94 87 HIS A CA 1
ATOM 695 C C . HIS A 1 87 ? 10.000 11.582 1.699 1.00 62.94 87 HIS A C 1
ATOM 697 O O . HIS A 1 87 ? 9.946 11.029 2.791 1.00 62.94 87 HIS A O 1
ATOM 703 N N . PHE A 1 88 ? 9.655 10.939 0.583 1.00 67.69 88 PHE A N 1
ATOM 704 C CA . PHE A 1 88 ? 9.497 9.489 0.565 1.00 67.69 88 PHE A CA 1
ATOM 705 C C . PHE A 1 88 ? 10.879 8.816 0.658 1.00 67.69 88 PHE A C 1
ATOM 707 O O . PHE A 1 88 ? 11.824 9.311 0.038 1.00 67.69 88 PHE A O 1
ATOM 714 N N . PRO A 1 89 ? 11.029 7.687 1.376 1.00 66.31 89 PRO A N 1
ATOM 715 C CA . PRO A 1 89 ? 12.326 7.023 1.546 1.00 66.31 89 PRO A CA 1
ATOM 716 C C . PRO A 1 89 ? 12.890 6.454 0.234 1.00 66.31 89 PRO A C 1
ATOM 718 O O . PRO A 1 89 ? 14.084 6.182 0.137 1.00 66.31 89 PRO A O 1
ATOM 721 N N . TYR A 1 90 ? 12.054 6.318 -0.798 1.00 74.94 90 TYR A N 1
ATOM 722 C CA . TYR A 1 90 ? 12.439 5.820 -2.112 1.00 74.94 90 TYR A CA 1
ATOM 723 C C . TYR A 1 90 ? 12.148 6.837 -3.207 1.00 74.94 90 TYR A C 1
ATOM 725 O O . TYR A 1 90 ? 11.023 7.325 -3.320 1.00 74.94 90 TYR A O 1
ATOM 733 N N . SER A 1 91 ? 13.134 7.057 -4.081 1.00 83.44 91 SER A N 1
ATOM 734 C CA . SER A 1 91 ? 12.901 7.758 -5.347 1.00 83.44 91 SER A CA 1
ATOM 735 C C . SER A 1 91 ? 11.843 7.030 -6.179 1.00 83.44 91 SER A C 1
ATOM 737 O O . SER A 1 91 ? 11.706 5.802 -6.087 1.00 83.44 91 SER A O 1
ATOM 739 N N . ILE A 1 92 ? 11.137 7.749 -7.055 1.00 85.94 92 ILE A N 1
ATOM 740 C CA . ILE A 1 92 ? 10.163 7.119 -7.952 1.00 85.94 92 ILE A CA 1
ATOM 741 C C . ILE A 1 92 ? 10.779 5.998 -8.810 1.00 85.94 92 ILE A C 1
ATOM 743 O O . ILE A 1 92 ? 10.139 4.973 -9.041 1.00 85.94 92 ILE A O 1
ATOM 747 N N . ASN A 1 93 ? 12.041 6.141 -9.225 1.00 89.25 93 ASN A N 1
ATOM 748 C CA . ASN A 1 93 ? 12.748 5.122 -10.005 1.00 89.25 93 ASN A CA 1
ATOM 749 C C . ASN A 1 93 ? 13.078 3.883 -9.165 1.00 89.25 93 ASN A C 1
ATOM 751 O O . ASN A 1 93 ? 12.979 2.763 -9.663 1.00 89.25 93 ASN A O 1
ATOM 755 N N . THR A 1 94 ? 13.414 4.065 -7.886 1.00 88.81 94 THR A N 1
ATOM 756 C CA . THR A 1 94 ? 13.603 2.945 -6.957 1.00 88.81 94 THR A CA 1
ATOM 757 C C . THR A 1 94 ? 12.299 2.174 -6.777 1.00 88.81 94 THR A C 1
ATOM 759 O O . THR A 1 94 ? 12.304 0.953 -6.889 1.00 88.81 94 THR A O 1
ATOM 762 N N . ARG A 1 95 ? 11.172 2.872 -6.583 1.00 89.81 95 ARG A N 1
ATOM 763 C CA . ARG A 1 95 ? 9.847 2.236 -6.469 1.00 89.81 95 ARG A CA 1
ATOM 764 C C . ARG A 1 95 ? 9.462 1.483 -7.738 1.00 89.81 95 ARG A C 1
ATOM 766 O O . ARG A 1 95 ? 8.990 0.357 -7.644 1.00 89.81 95 ARG A O 1
ATOM 773 N N . LYS A 1 96 ? 9.691 2.085 -8.913 1.00 93.25 96 LYS A N 1
ATOM 774 C CA . LYS A 1 96 ? 9.489 1.425 -10.210 1.00 93.25 96 LYS A CA 1
ATOM 775 C C . LYS A 1 96 ? 10.274 0.114 -10.278 1.00 93.25 96 LYS A C 1
ATOM 777 O O . LYS A 1 96 ? 9.677 -0.917 -10.554 1.00 93.25 96 LYS A O 1
ATOM 782 N N . ARG A 1 97 ? 11.578 0.156 -9.987 1.00 94.75 97 ARG A N 1
ATOM 783 C CA . ARG A 1 97 ? 12.446 -1.027 -10.026 1.00 94.75 97 ARG A CA 1
ATOM 784 C C . ARG A 1 97 ? 11.958 -2.128 -9.082 1.00 94.75 97 ARG A C 1
ATOM 786 O O . ARG A 1 97 ? 11.862 -3.265 -9.511 1.00 94.75 97 ARG A O 1
ATOM 793 N N . LEU A 1 98 ? 11.618 -1.792 -7.835 1.00 94.38 98 LEU A N 1
ATOM 794 C CA . LEU A 1 98 ? 11.137 -2.769 -6.847 1.00 94.38 98 LEU A CA 1
ATOM 795 C C . LEU A 1 98 ? 9.820 -3.429 -7.283 1.00 94.38 98 LEU A C 1
ATOM 797 O O . LEU A 1 98 ? 9.650 -4.633 -7.144 1.00 94.38 98 LEU A O 1
ATOM 801 N N . LEU A 1 99 ? 8.905 -2.658 -7.875 1.00 95.69 99 LEU A N 1
ATOM 802 C CA . LEU A 1 99 ? 7.670 -3.200 -8.445 1.00 95.69 99 LEU A CA 1
ATOM 803 C C . LEU A 1 99 ? 7.939 -4.129 -9.638 1.00 95.69 99 LEU A C 1
ATOM 805 O O . LEU A 1 99 ? 7.292 -5.166 -9.761 1.00 95.69 99 LEU A O 1
ATOM 809 N N . GLU A 1 100 ? 8.889 -3.779 -10.506 1.00 96.94 100 GLU A N 1
ATOM 810 C CA . GLU A 1 100 ? 9.304 -4.630 -11.630 1.00 96.94 100 GLU A CA 1
ATOM 811 C C . GLU A 1 100 ? 9.992 -5.920 -11.152 1.00 96.94 100 GLU A C 1
ATOM 813 O O . GLU A 1 100 ? 9.727 -6.988 -11.701 1.00 96.94 100 GLU A O 1
ATOM 818 N N . GLU A 1 101 ? 10.818 -5.847 -10.104 1.00 97.56 101 GLU A N 1
ATOM 819 C CA . GLU A 1 101 ? 11.436 -7.008 -9.442 1.00 97.56 101 GLU A CA 1
ATOM 820 C C . GLU A 1 101 ? 10.382 -7.944 -8.823 1.00 97.56 101 GLU A C 1
ATOM 822 O O . GLU A 1 101 ? 10.565 -9.160 -8.812 1.00 97.56 101 GLU A O 1
ATOM 827 N N . GLU A 1 102 ? 9.243 -7.399 -8.388 1.00 97.38 102 GLU A N 1
ATOM 828 C CA . GLU A 1 102 ? 8.074 -8.160 -7.926 1.00 97.38 102 GLU A CA 1
ATOM 829 C C . GLU A 1 102 ? 7.155 -8.657 -9.058 1.00 97.38 102 GLU A C 1
ATOM 831 O O . GLU A 1 102 ? 6.131 -9.290 -8.798 1.00 97.38 102 GLU A O 1
ATOM 836 N N . GLY A 1 103 ? 7.519 -8.414 -10.320 1.00 97.31 103 GLY A N 1
ATOM 837 C CA . GLY A 1 103 ? 6.804 -8.921 -11.492 1.00 97.31 103 GLY A CA 1
ATOM 838 C C . GLY A 1 103 ? 5.691 -8.010 -12.016 1.00 97.31 103 GLY A C 1
ATOM 839 O O . GLY A 1 103 ? 4.937 -8.413 -12.904 1.00 97.31 103 GLY A O 1
ATOM 840 N N . HIS A 1 104 ? 5.574 -6.776 -11.520 1.00 97.88 104 HIS A N 1
ATOM 841 C CA . HIS A 1 104 ? 4.614 -5.816 -12.056 1.00 97.88 104 HIS A CA 1
ATOM 842 C C . HIS A 1 104 ? 5.109 -5.178 -13.355 1.00 97.88 104 HIS A C 1
ATOM 844 O O . HIS A 1 104 ? 6.271 -4.805 -13.499 1.00 97.88 104 HIS A O 1
ATOM 850 N N . THR A 1 105 ? 4.191 -4.966 -14.300 1.00 96.62 105 THR A N 1
ATOM 851 C CA . THR A 1 105 ? 4.480 -4.161 -15.493 1.00 96.62 105 THR A CA 1
ATOM 852 C C . THR A 1 105 ? 4.249 -2.686 -15.182 1.00 96.62 105 THR A C 1
ATOM 854 O O . THR A 1 105 ? 3.113 -2.271 -14.943 1.00 96.62 105 THR A O 1
ATOM 857 N N . VAL A 1 106 ? 5.318 -1.888 -15.201 1.00 95.88 106 VAL A N 1
ATOM 858 C CA . VAL A 1 106 ? 5.284 -0.458 -14.866 1.00 95.88 106 VAL A CA 1
ATOM 859 C C . VAL A 1 106 ? 5.646 0.379 -16.091 1.00 95.88 106 VAL A C 1
ATOM 861 O O . VAL A 1 106 ? 6.732 0.243 -16.649 1.00 95.88 106 VAL A O 1
ATOM 864 N N . VAL A 1 107 ? 4.750 1.274 -16.507 1.00 93.31 107 VAL A N 1
ATOM 865 C CA . VAL A 1 107 ? 4.928 2.124 -17.696 1.00 93.31 107 VAL A CA 1
ATOM 866 C C . VAL A 1 107 ? 4.924 3.608 -17.331 1.00 93.31 107 VAL A C 1
ATOM 868 O O . VAL A 1 107 ? 4.313 3.988 -16.327 1.00 93.31 107 VAL A O 1
ATOM 871 N N . PRO A 1 108 ? 5.585 4.481 -18.113 1.00 91.00 108 PRO A N 1
ATOM 872 C CA . PRO A 1 108 ? 5.420 5.923 -17.963 1.00 91.00 108 PRO A CA 1
ATOM 873 C C . PRO A 1 108 ? 3.942 6.305 -18.065 1.00 91.00 108 PRO A C 1
ATOM 875 O O . PRO A 1 108 ? 3.228 5.835 -18.949 1.00 91.00 108 PRO A O 1
ATOM 878 N N . SER A 1 109 ? 3.482 7.155 -17.153 1.00 86.25 109 SER A N 1
ATOM 879 C CA . SER A 1 109 ? 2.168 7.788 -17.268 1.00 86.25 109 SER A CA 1
ATOM 880 C C . SER A 1 109 ? 2.280 9.036 -18.159 1.00 86.25 109 SER A C 1
ATOM 882 O O . SER A 1 109 ? 3.359 9.399 -18.621 1.00 86.25 109 SER A O 1
ATOM 884 N N . HIS A 1 110 ? 1.168 9.732 -18.392 1.00 75.00 110 HIS A N 1
ATOM 885 C CA . HIS A 1 110 ? 1.091 10.945 -19.219 1.00 75.00 110 HIS A CA 1
ATOM 886 C C . HIS A 1 110 ? 1.962 12.117 -18.706 1.00 75.00 110 HIS A C 1
ATOM 888 O O . HIS A 1 110 ? 1.985 13.177 -19.329 1.00 75.00 110 HIS A O 1
ATOM 894 N N . SER A 1 111 ? 2.662 11.964 -17.575 1.00 69.69 111 SER A N 1
ATOM 895 C CA . SER A 1 111 ? 3.603 12.945 -17.034 1.00 69.69 111 SER A CA 1
ATOM 896 C C . SER A 1 111 ? 4.959 12.315 -16.708 1.00 69.69 111 SER A C 1
ATOM 898 O O . SER A 1 111 ? 5.039 11.181 -16.243 1.00 69.69 111 SER A O 1
ATOM 900 N N . ASN A 1 112 ? 6.028 13.103 -16.852 1.00 64.31 112 ASN A N 1
ATOM 901 C CA . ASN A 1 112 ? 7.414 12.677 -16.600 1.00 64.31 112 ASN A CA 1
ATOM 902 C C . ASN A 1 112 ? 7.737 12.405 -15.116 1.00 64.31 112 ASN A C 1
ATOM 904 O O . ASN A 1 112 ? 8.869 12.070 -14.786 1.00 64.31 112 ASN A O 1
ATOM 908 N N . VAL A 1 113 ? 6.771 12.596 -14.216 1.00 73.38 113 VAL A N 1
ATOM 909 C CA . VAL A 1 113 ? 6.932 12.474 -12.756 1.00 73.38 113 VAL A CA 1
ATOM 910 C C . VAL A 1 113 ? 6.022 11.400 -12.159 1.00 73.38 113 VAL A C 1
ATOM 912 O O . VAL A 1 113 ? 5.855 11.329 -10.942 1.00 73.38 113 VAL A O 1
ATOM 915 N N . THR A 1 114 ? 5.392 10.581 -13.008 1.00 84.62 114 THR A N 1
ATOM 916 C CA . THR A 1 114 ? 4.520 9.487 -12.577 1.00 84.62 114 THR A CA 1
ATOM 917 C C . THR A 1 114 ? 4.722 8.246 -13.440 1.00 84.62 114 THR A C 1
ATOM 919 O O . THR A 1 114 ? 4.905 8.337 -14.653 1.00 84.62 114 THR A O 1
ATOM 922 N N . TYR A 1 115 ? 4.632 7.074 -12.817 1.00 92.94 115 TYR A N 1
ATOM 923 C CA . TYR A 1 115 ? 4.478 5.810 -13.535 1.00 92.94 115 TYR A CA 1
ATOM 924 C C . TYR A 1 115 ? 3.136 5.175 -13.187 1.00 92.94 115 TYR A C 1
ATOM 926 O O . TYR A 1 115 ? 2.536 5.476 -12.153 1.00 92.94 115 TYR A O 1
ATOM 934 N N . GLN A 1 116 ? 2.673 4.285 -14.055 1.00 94.12 116 GLN A N 1
ATOM 935 C CA . GLN A 1 116 ? 1.465 3.502 -13.874 1.00 94.12 116 GLN A CA 1
ATOM 936 C C . GLN A 1 116 ? 1.807 2.017 -13.837 1.00 94.12 116 GLN A C 1
ATOM 938 O O . GLN A 1 116 ? 2.500 1.510 -14.718 1.00 94.12 116 GLN A O 1
ATOM 943 N N . VAL A 1 117 ? 1.274 1.318 -12.842 1.00 95.81 117 VAL A N 1
ATOM 944 C CA . VAL A 1 117 ? 1.269 -0.140 -12.795 1.00 95.81 117 VAL A CA 1
ATOM 945 C C . VAL A 1 117 ? 0.089 -0.642 -13.624 1.00 95.81 117 VAL A C 1
ATOM 947 O O . VAL A 1 117 ? -1.072 -0.342 -13.325 1.00 95.81 117 VAL A O 1
ATOM 950 N N . LEU A 1 118 ? 0.374 -1.379 -14.696 1.00 94.75 118 LEU A N 1
ATOM 951 C CA . LEU A 1 118 ? -0.665 -1.975 -15.532 1.00 94.75 118 LEU A CA 1
ATOM 952 C C . LEU A 1 118 ? -1.369 -3.103 -14.781 1.00 94.75 118 LEU A C 1
ATOM 954 O O . LEU A 1 118 ? -0.747 -3.818 -14.002 1.00 94.75 118 LEU A O 1
ATOM 958 N N . ASN A 1 119 ? -2.673 -3.252 -15.026 1.00 94.25 119 ASN A N 1
ATOM 959 C CA . ASN A 1 119 ? -3.512 -4.295 -14.425 1.00 94.25 119 ASN A CA 1
ATOM 960 C C . ASN A 1 119 ? -3.411 -4.374 -12.886 1.00 94.25 119 ASN A C 1
ATOM 962 O O . ASN A 1 119 ? -3.668 -5.418 -12.302 1.00 94.25 119 ASN A O 1
ATOM 966 N N . TYR A 1 120 ? -3.080 -3.262 -12.209 1.00 94.88 120 TYR A N 1
ATOM 967 C CA . TYR A 1 120 ? -2.841 -3.233 -10.756 1.00 94.88 120 TYR A CA 1
ATOM 968 C C . TYR A 1 120 ? -3.998 -3.811 -9.925 1.00 94.88 120 TYR A C 1
ATOM 970 O O . TYR A 1 120 ? -3.766 -4.325 -8.836 1.00 94.88 120 TYR A O 1
ATOM 978 N N . LYS A 1 121 ? -5.236 -3.738 -10.440 1.00 95.31 121 LYS A N 1
ATOM 979 C CA . LYS A 1 121 ? -6.433 -4.295 -9.795 1.00 95.31 121 LYS A CA 1
ATOM 980 C C . LYS A 1 121 ? -6.339 -5.806 -9.588 1.00 95.31 121 LYS A C 1
ATOM 982 O O . LYS A 1 121 ? -6.772 -6.283 -8.547 1.00 95.31 121 LYS A O 1
ATOM 987 N N . ASP A 1 122 ? -5.728 -6.527 -10.525 1.00 96.31 122 ASP A N 1
ATOM 988 C CA . ASP A 1 122 ? -5.559 -7.986 -10.456 1.00 96.31 122 ASP A CA 1
ATOM 989 C C . ASP A 1 122 ? -4.505 -8.382 -9.405 1.00 96.31 122 ASP A C 1
ATOM 991 O O . ASP A 1 122 ? -4.462 -9.511 -8.912 1.00 96.31 122 ASP A O 1
ATOM 995 N N . SER A 1 123 ? -3.657 -7.423 -9.030 1.00 96.88 123 SER A N 1
ATOM 996 C CA . SER A 1 123 ? -2.623 -7.567 -8.012 1.00 96.88 123 SER A CA 1
ATOM 997 C C . SER A 1 123 ? -3.042 -7.050 -6.636 1.00 96.88 123 SER A C 1
ATOM 999 O O . SER A 1 123 ? -2.223 -7.102 -5.720 1.00 96.88 123 SER A O 1
ATOM 1001 N N . LEU A 1 124 ? -4.270 -6.553 -6.453 1.00 96.75 124 LEU A N 1
ATOM 1002 C CA . LEU A 1 124 ? -4.703 -6.080 -5.138 1.00 96.75 124 LEU A CA 1
ATOM 1003 C C . LEU A 1 124 ? -4.748 -7.239 -4.138 1.00 96.75 124 LEU A C 1
ATOM 1005 O O . LEU A 1 124 ? -5.229 -8.334 -4.439 1.00 96.75 124 LEU A O 1
ATOM 1009 N N . TYR A 1 125 ? -4.194 -6.993 -2.957 1.00 97.69 125 TYR A N 1
ATOM 1010 C CA . TYR A 1 125 ? -4.240 -7.924 -1.842 1.00 97.69 125 TYR A CA 1
ATOM 1011 C C . TYR A 1 125 ? -5.611 -7.886 -1.157 1.00 97.69 125 TYR A C 1
ATOM 1013 O O . TYR A 1 125 ? -6.189 -6.808 -0.998 1.00 97.69 125 TYR A O 1
ATOM 1021 N N . ASP A 1 126 ? -6.120 -9.045 -0.730 1.00 96.88 126 ASP A N 1
ATOM 1022 C CA . ASP A 1 126 ? -7.319 -9.099 0.105 1.00 96.88 126 ASP A CA 1
ATOM 1023 C C . ASP A 1 126 ? -6.947 -8.765 1.552 1.00 96.88 126 ASP A C 1
ATOM 1025 O O . ASP A 1 126 ? -6.452 -9.599 2.306 1.00 96.88 126 ASP A O 1
ATOM 1029 N N . LEU A 1 127 ? -7.195 -7.517 1.950 1.00 95.94 127 LEU A N 1
ATOM 1030 C CA . LEU A 1 127 ? -6.883 -7.037 3.296 1.00 95.94 127 LEU A CA 1
ATOM 1031 C C . LEU A 1 127 ? -7.674 -7.762 4.395 1.00 95.94 127 LEU A C 1
ATOM 1033 O O . LEU A 1 127 ? -7.263 -7.709 5.552 1.00 95.94 127 LEU A O 1
ATOM 1037 N N . ASN A 1 128 ? -8.766 -8.468 4.070 1.00 95.69 128 ASN A N 1
ATOM 1038 C CA . ASN A 1 128 ? -9.497 -9.254 5.068 1.00 95.69 128 ASN A CA 1
ATOM 1039 C C . ASN A 1 128 ? -8.660 -10.390 5.655 1.00 95.69 128 ASN A C 1
ATOM 1041 O O . ASN A 1 128 ? -8.901 -10.772 6.799 1.00 95.69 128 ASN A O 1
ATOM 1045 N N . GLU A 1 129 ? -7.654 -10.876 4.928 1.00 95.75 129 GLU A N 1
ATOM 1046 C CA . GLU A 1 129 ? -6.696 -11.859 5.439 1.00 95.75 129 GLU A CA 1
ATOM 1047 C C . GLU A 1 129 ? -5.903 -11.333 6.651 1.00 95.75 129 GLU A C 1
ATOM 1049 O O . GLU A 1 129 ? -5.417 -12.119 7.461 1.00 95.75 129 GLU A O 1
ATOM 1054 N N . LEU A 1 130 ? -5.808 -10.008 6.827 1.00 93.69 130 LEU A N 1
ATOM 1055 C CA . LEU A 1 130 ? -5.111 -9.379 7.951 1.00 93.69 130 LEU A CA 1
ATOM 1056 C C . LEU A 1 130 ? -5.988 -9.185 9.192 1.00 93.69 130 LEU A C 1
ATOM 1058 O O . LEU A 1 130 ? -5.463 -8.797 10.237 1.00 93.69 130 LEU A O 1
ATOM 1062 N N . ARG A 1 131 ? -7.303 -9.424 9.108 1.00 91.69 131 ARG A N 1
ATOM 1063 C CA . ARG A 1 131 ? -8.288 -9.057 10.143 1.00 91.69 131 ARG A CA 1
ATOM 1064 C C . ARG A 1 131 ? -7.889 -9.502 11.549 1.00 91.69 131 ARG A C 1
ATOM 1066 O O . ARG A 1 131 ? -7.920 -8.688 12.467 1.00 91.69 131 ARG A O 1
ATOM 1073 N N . ASP A 1 132 ? -7.459 -10.750 11.695 1.00 89.69 132 ASP A N 1
ATOM 1074 C CA . ASP A 1 132 ? -7.142 -11.350 12.999 1.00 89.69 132 ASP A CA 1
ATOM 1075 C C . ASP A 1 132 ? -5.790 -10.884 13.571 1.00 89.69 132 ASP A C 1
ATOM 1077 O O . ASP A 1 132 ? -5.485 -11.115 14.739 1.00 89.69 132 ASP A O 1
ATOM 1081 N N . THR A 1 133 ? -4.973 -10.214 12.753 1.00 89.06 133 THR A N 1
ATOM 1082 C CA . THR A 1 133 ? -3.664 -9.656 13.139 1.00 89.06 133 THR A CA 1
ATOM 1083 C C . THR A 1 133 ? -3.726 -8.175 13.497 1.00 89.06 133 THR A C 1
ATOM 1085 O O . THR A 1 133 ? -2.752 -7.614 14.008 1.00 89.06 133 THR A O 1
ATOM 1088 N N . MET A 1 134 ? -4.851 -7.523 13.197 1.00 88.88 134 MET A N 1
ATOM 1089 C CA . MET A 1 134 ? -5.015 -6.098 13.433 1.00 88.88 134 MET A CA 1
ATOM 1090 C C . MET A 1 134 ? -5.329 -5.820 14.903 1.00 88.88 134 MET A C 1
ATOM 1092 O O . MET A 1 134 ? -6.061 -6.582 15.541 1.00 88.88 134 MET A O 1
ATOM 1096 N N . PRO A 1 135 ? -4.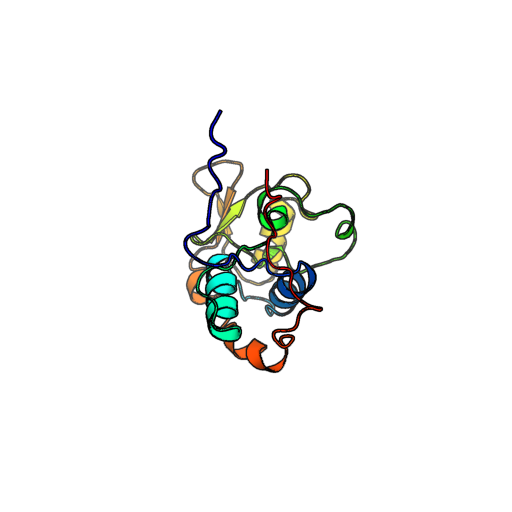813 -4.710 15.457 1.00 82.56 135 PRO A N 1
ATOM 1097 C CA . PRO A 1 135 ? -5.131 -4.334 16.821 1.00 82.56 135 PRO A CA 1
ATOM 1098 C C . PRO A 1 135 ? -6.629 -4.065 16.974 1.00 82.56 135 PRO A C 1
ATOM 1100 O O . PRO A 1 135 ? -7.286 -3.525 16.075 1.00 82.56 135 PRO A O 1
ATOM 1103 N N . THR A 1 136 ? -7.159 -4.422 18.145 1.00 77.06 136 THR A N 1
ATOM 1104 C CA . THR A 1 136 ? -8.538 -4.121 18.524 1.00 77.06 136 THR A CA 1
ATOM 1105 C C . THR A 1 136 ? -8.765 -2.620 18.640 1.00 77.06 136 THR A C 1
ATOM 1107 O O . THR A 1 136 ? -7.863 -1.850 18.975 1.00 77.06 136 THR A O 1
ATOM 1110 N N . LYS A 1 137 ? -10.016 -2.206 18.433 1.00 72.19 137 LYS A N 1
ATOM 1111 C CA . LYS A 1 137 ? -10.443 -0.821 18.608 1.00 72.19 137 LYS A CA 1
ATOM 1112 C C . LYS A 1 137 ? -10.347 -0.392 20.081 1.00 72.19 137 LYS A C 1
ATOM 1114 O O . LYS A 1 137 ? -11.287 -0.600 20.843 1.00 72.19 137 LYS A O 1
ATOM 1119 N N . ASP A 1 138 ? -9.234 0.215 20.489 1.00 67.94 138 ASP A N 1
ATOM 1120 C CA . ASP A 1 138 ? -9.037 0.761 21.837 1.00 67.94 138 ASP A CA 1
ATOM 1121 C C . ASP A 1 138 ? -8.415 2.171 21.836 1.00 67.94 138 ASP A C 1
ATOM 1123 O O . ASP A 1 138 ? -7.769 2.607 20.888 1.00 67.94 138 ASP A O 1
ATOM 1127 N N . ALA A 1 139 ? -8.582 2.918 22.928 1.00 55.50 139 ALA A N 1
ATOM 1128 C CA . ALA A 1 139 ? -8.046 4.279 23.046 1.00 55.50 139 ALA A CA 1
ATOM 1129 C C . ALA A 1 139 ? -6.502 4.358 22.975 1.00 55.50 139 ALA A C 1
ATOM 1131 O O . ALA A 1 139 ? -5.950 5.449 22.840 1.00 55.50 139 ALA A O 1
ATOM 1132 N N . ALA A 1 140 ? -5.793 3.226 23.063 1.00 52.19 140 ALA A N 1
ATOM 1133 C CA . ALA A 1 140 ? -4.346 3.161 22.900 1.00 52.19 140 ALA A CA 1
ATOM 1134 C C . ALA A 1 140 ? -3.932 3.075 21.426 1.00 52.19 140 ALA A C 1
ATOM 1136 O O . ALA A 1 140 ? -2.758 3.284 21.137 1.00 52.19 140 ALA A O 1
ATOM 1137 N N . ASN A 1 141 ? -4.867 2.863 20.498 1.00 52.91 141 ASN A N 1
ATOM 1138 C CA . ASN A 1 141 ? -4.624 2.774 19.060 1.00 52.91 141 ASN A CA 1
ATOM 1139 C C . ASN A 1 141 ? -5.295 3.896 18.242 1.00 52.91 141 ASN A C 1
ATOM 1141 O O . ASN A 1 141 ? -5.037 4.003 17.045 1.00 52.91 141 ASN A O 1
ATOM 1145 N N . TYR A 1 142 ? -6.064 4.794 18.882 1.00 59.94 142 TYR A N 1
ATOM 1146 C CA . TYR A 1 142 ? -6.800 5.885 18.215 1.00 59.94 142 TYR A CA 1
ATOM 1147 C C . TYR A 1 142 ? -6.923 7.129 19.104 1.00 59.94 142 TYR A C 1
ATOM 1149 O O . TYR A 1 142 ? -6.960 7.015 20.326 1.00 59.94 142 TYR A O 1
ATOM 1157 N N . TYR A 1 143 ? -7.073 8.311 18.499 1.00 54.59 143 TYR A N 1
ATOM 1158 C CA . TYR A 1 143 ? -7.520 9.505 19.223 1.00 54.59 143 TYR A CA 1
ATOM 1159 C C . TYR A 1 143 ? -8.663 10.190 18.468 1.00 54.59 143 TYR A C 1
ATOM 1161 O O . TYR A 1 143 ? -8.516 10.463 17.273 1.00 54.59 143 TYR A O 1
ATOM 1169 N N . PRO A 1 144 ? -9.799 10.481 19.132 1.00 50.09 144 PRO A N 1
ATOM 1170 C CA . PRO A 1 144 ? -10.825 11.328 18.547 1.00 50.09 144 PRO A CA 1
ATOM 1171 C C . PRO A 1 144 ? -10.247 12.727 18.342 1.00 50.09 144 PRO A C 1
ATOM 1173 O O . PRO A 1 144 ? -9.545 13.252 19.211 1.00 50.09 144 PRO A O 1
ATOM 1176 N N . ILE A 1 145 ? -10.559 13.354 17.209 1.00 48.56 145 ILE A N 1
ATOM 1177 C CA . ILE A 1 145 ? -10.212 14.758 17.008 1.00 48.56 145 ILE A CA 1
ATOM 1178 C C . ILE A 1 145 ? -11.081 15.582 17.962 1.00 48.56 145 ILE A C 1
ATOM 1180 O O . ILE A 1 145 ? -12.248 15.866 17.691 1.00 48.56 145 ILE A O 1
ATOM 1184 N N . ALA A 1 146 ? -10.507 15.973 19.097 1.00 44.66 146 ALA A N 1
ATOM 1185 C CA . ALA A 1 146 ? -11.008 17.106 19.850 1.00 44.66 146 ALA A CA 1
ATOM 1186 C C . ALA A 1 146 ? -10.621 18.355 19.057 1.00 44.66 146 ALA A C 1
ATOM 1188 O O . ALA A 1 146 ? -9.504 18.859 19.175 1.00 44.66 146 ALA A O 1
ATOM 1189 N N . PHE A 1 147 ? -11.527 18.838 18.207 1.00 40.53 147 PHE A N 1
ATOM 1190 C CA . PHE A 1 147 ? -11.368 20.178 17.662 1.00 40.53 147 PHE A CA 1
ATOM 1191 C C . PHE A 1 147 ? -11.334 21.145 18.851 1.00 40.53 147 PHE A C 1
ATOM 1193 O O . PHE A 1 147 ? -12.214 21.053 19.718 1.00 40.53 147 PHE A O 1
ATOM 1200 N N . PRO A 1 148 ? -10.319 22.023 18.956 1.00 33.34 148 PRO A N 1
ATOM 1201 C CA . PRO A 1 148 ? -10.271 22.988 20.038 1.00 33.34 148 PRO A CA 1
ATOM 1202 C C . PRO A 1 148 ? -11.580 23.777 20.025 1.00 33.34 148 PRO A C 1
ATOM 1204 O O . PRO A 1 148 ? -11.961 24.345 19.001 1.00 33.34 148 PRO A O 1
ATOM 1207 N N . LYS A 1 149 ? -12.295 23.768 21.156 1.00 34.88 149 LYS A N 1
ATOM 1208 C CA . LYS A 1 149 ? -13.423 24.673 21.369 1.00 34.88 149 LYS A CA 1
ATOM 1209 C C . LYS A 1 149 ? -12.853 26.091 21.342 1.00 34.88 149 LYS A C 1
ATOM 1211 O O . LYS A 1 149 ? -12.190 26.488 22.297 1.00 34.88 149 LYS A O 1
ATOM 1216 N N . THR A 1 150 ? -13.046 26.790 20.229 1.00 39.69 150 THR A N 1
ATOM 1217 C CA . THR A 1 150 ? -12.806 28.234 20.098 1.00 39.69 150 THR A CA 1
ATOM 1218 C C . THR A 1 150 ? -13.886 29.023 20.810 1.00 39.69 150 THR A C 1
ATOM 1220 O O . THR A 1 150 ? -15.074 28.684 20.584 1.00 39.69 150 THR A O 1
#

pLDDT: mean 77.45, std 17.69, range [33.34, 98.06]

Secondary structure (DSSP, 8-state):
--------SS--EEEPHHHHHHHHHHSPTT-BB-HHHHHHHHHHHHT-S-EEPPTHHHH---GGGTT----GGGB--TTSEEE--TT-SS-HHHHHHHHHHTT--EEE-SSTTEEEETTGGGGB--GGGGGGGSPPS-TTTEEE------

Sequence (150 aa):
MPSVTFIPAKPHFHVKRDVFVQIVDSIPPGKLTTPEAIIAFLSDLYGEECISIPDFVYTRIDEALAGVEHNWWRLVSPRGLIQEIRHFPYSINTRKRLLEEEGHTVVPSHSNVTYQVLNYKDSLYDLNELRDTMPTKDAANYY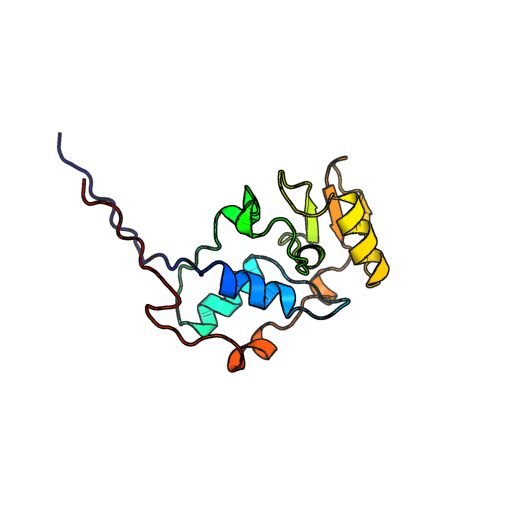PIAFPKT

Foldseek 3Di:
DDDDDDDPPFWAWEFDPVLVQVLQQPADQLAAAEPVLVVVLVCVLQVHPHYDYDPCLQAAVDVVCAPPDGNNLRYAYPQQKDFQHPHDNDGSVRSVVSNVVSVWDWADDPDPGMIGTPPNVVRHDDSVVCSVVGDDDDPVRIDTPPDPPD